Protein AF-A0A4Y2LNY4-F1 (afdb_monomer)

Organism: Araneus ventricosus (NCBI:txid182803)

pLDDT: mean 74.03, std 16.83, range [33.12, 93.62]

Solvent-accessible surface area (backbone atoms only — not comparable to full-atom values): 8698 Å² total; per-residue (Å²): 130,85,70,65,46,27,42,45,49,59,41,76,40,82,51,96,96,36,84,40,79,43,32,38,39,38,26,33,69,91,44,58,58,63,21,35,31,41,34,45,38,72,74,64,60,72,83,72,52,75,68,61,56,64,73,43,61,88,46,78,72,98,74,77,79,70,85,68,78,67,78,37,51,78,45,79,35,47,65,88,42,48,65,62,38,48,56,39,59,40,43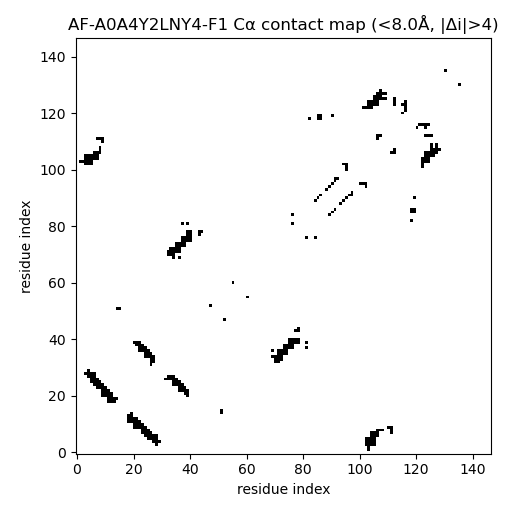,63,58,69,71,21,59,81,96,59,76,87,61,29,33,27,21,60,46,68,71,42,37,68,61,43,30,84,58,52,43,95,30,47,42,81,67,38,84,81,78,54,64,68,60,55,53,51,50,51,57,53,60,60,73,74,109

Foldseek 3Di:
DPPAQWEKDFDWDQFPNDIATQKMWTAGPVHRLQIEMEGEDPVLVPPDDPVRVVVCVVPPPPPDDDPPPRSHHYHYDHRVCPLVCLLPCCQQPPVDPPPDDHHAYEYQDPVRQVVCCVRPPPRYDYPHDPPPPVVVVVVVVVVVVVD

Sequence (147 aa):
MNSVQYIALADWMWMREKWLVRRIAFAPVYKPEDTLVITVKRESWGTFTFDEVQKNTNLHPLSGFAEEPVSGREYRVDLQDVAPFLRGQFYHTVLKEPDTWDVTIGTKDMATFMFLEPLLRDKVVYIGEKVNVEEEVCGLVKAESVN

Mean predicted aligned error: 11.79 Å

Nearest PDB structures (foldseek):
  2pzs-assembly3_C  TM=3.655E-01  e=1.998E-01  Salasvirus phi29
  5o1o-assembly1_A  TM=4.572E-01  e=1.491E+00  Homo sapiens
  5o1p-assembly1_A-2  TM=4.364E-01  e=3.042E+00  Homo sapiens
  5o1o-assembly1_B  TM=3.926E-01  e=3.042E+00  Homo sapiens

Structure (mmCIF, N/CA/C/O backbone):
data_AF-A0A4Y2LNY4-F1
#
_entry.id   AF-A0A4Y2LNY4-F1
#
loop_
_atom_site.group_PDB
_atom_site.id
_atom_site.type_symbol
_atom_site.label_atom_id
_atom_site.label_alt_id
_atom_site.label_comp_id
_atom_site.label_asym_id
_atom_site.label_entity_id
_atom_site.label_seq_id
_atom_site.pdbx_PDB_ins_code
_atom_site.Cartn_x
_atom_site.Cartn_y
_atom_site.Cartn_z
_atom_site.occupancy
_atom_site.B_iso_or_equiv
_atom_site.auth_seq_id
_atom_site.auth_comp_id
_atom_site.auth_asym_id
_atom_site.auth_atom_id
_atom_site.pdbx_PDB_model_num
ATOM 1 N N . MET A 1 1 ? -22.537 2.324 1.796 1.00 48.03 1 MET A N 1
ATOM 2 C CA . MET A 1 1 ? -21.144 2.487 1.330 1.00 48.03 1 MET A CA 1
ATOM 3 C C . MET A 1 1 ? -20.276 2.525 2.565 1.00 48.03 1 MET A C 1
ATOM 5 O O . MET A 1 1 ? -20.558 3.345 3.430 1.00 48.03 1 MET A O 1
ATOM 9 N N . ASN A 1 2 ? -19.304 1.623 2.687 1.00 60.66 2 ASN A N 1
ATOM 10 C CA . ASN A 1 2 ? -18.344 1.705 3.784 1.00 60.66 2 ASN A CA 1
ATOM 11 C C . ASN A 1 2 ? -17.540 2.996 3.599 1.00 60.66 2 ASN A C 1
ATOM 13 O O . ASN A 1 2 ? -17.039 3.264 2.506 1.00 60.66 2 ASN A O 1
ATOM 17 N N . SER A 1 3 ? -17.503 3.837 4.628 1.00 84.06 3 SER A N 1
ATOM 18 C CA . SER A 1 3 ? -16.692 5.051 4.624 1.00 84.06 3 SER A CA 1
ATOM 19 C C . SER A 1 3 ? -15.220 4.669 4.517 1.00 84.06 3 SER A C 1
ATOM 21 O O . SER A 1 3 ? -14.771 3.787 5.247 1.00 84.06 3 SER A O 1
ATOM 23 N N . VAL A 1 4 ? -14.470 5.342 3.643 1.00 86.81 4 VAL A N 1
ATOM 24 C CA . VAL A 1 4 ? -13.011 5.193 3.568 1.00 86.81 4 VAL A CA 1
ATOM 25 C C . VAL A 1 4 ? -12.407 5.467 4.947 1.00 86.81 4 VAL A C 1
ATOM 27 O O . VAL A 1 4 ? -12.637 6.532 5.515 1.00 86.81 4 VAL A O 1
ATOM 30 N N . GLN A 1 5 ? -11.652 4.506 5.480 1.00 89.75 5 GLN A N 1
ATOM 31 C CA . GLN A 1 5 ? -10.992 4.619 6.785 1.00 89.75 5 GLN A CA 1
ATOM 32 C C . GLN A 1 5 ? -9.522 5.022 6.658 1.00 89.75 5 GLN A C 1
ATOM 34 O O . GLN A 1 5 ? -9.009 5.724 7.528 1.00 89.75 5 GLN A O 1
ATOM 39 N N . TYR A 1 6 ? -8.862 4.622 5.567 1.00 90.06 6 TYR A N 1
ATOM 40 C CA . TYR A 1 6 ? -7.459 4.938 5.299 1.00 90.06 6 TYR A CA 1
ATOM 41 C C . TYR A 1 6 ? -7.281 5.564 3.925 1.00 90.06 6 TYR A C 1
ATOM 43 O O . TYR A 1 6 ? -7.923 5.142 2.967 1.00 90.06 6 TYR A O 1
ATOM 51 N N . ILE A 1 7 ? -6.360 6.515 3.817 1.00 91.12 7 ILE A N 1
ATOM 52 C CA . ILE A 1 7 ? -5.851 7.017 2.544 1.00 91.12 7 ILE A CA 1
ATOM 53 C C . ILE A 1 7 ? -4.484 6.396 2.292 1.00 91.12 7 ILE A C 1
ATOM 55 O O . ILE A 1 7 ? -3.592 6.511 3.132 1.00 91.12 7 ILE A O 1
ATOM 59 N N . ALA A 1 8 ? -4.329 5.744 1.141 1.00 89.75 8 ALA A N 1
ATOM 60 C CA . ALA A 1 8 ? -3.077 5.136 0.727 1.00 89.75 8 ALA A CA 1
ATOM 61 C C . ALA A 1 8 ? -2.371 5.948 -0.363 1.00 89.75 8 ALA A C 1
ATOM 63 O O . ALA A 1 8 ? -3.004 6.407 -1.321 1.00 89.75 8 ALA A O 1
ATOM 64 N N . LEU A 1 9 ? -1.050 6.062 -0.238 1.00 88.69 9 LEU A N 1
ATOM 65 C CA . LEU A 1 9 ? -0.170 6.619 -1.262 1.00 88.69 9 LEU A CA 1
ATOM 66 C C . LEU A 1 9 ? 1.134 5.822 -1.310 1.00 88.69 9 LEU A C 1
ATOM 68 O O . LEU A 1 9 ? 1.811 5.671 -0.290 1.00 88.69 9 LEU A O 1
ATOM 72 N N . ALA A 1 10 ? 1.479 5.322 -2.492 1.00 85.38 10 ALA A N 1
ATOM 73 C CA . ALA A 1 10 ? 2.760 4.690 -2.751 1.00 85.38 10 ALA A CA 1
ATOM 74 C C . ALA A 1 10 ? 3.759 5.698 -3.330 1.00 85.38 10 ALA A C 1
ATOM 76 O O . ALA A 1 10 ? 3.426 6.542 -4.159 1.00 85.38 10 ALA A O 1
ATOM 77 N N . ASP A 1 11 ? 5.001 5.570 -2.885 1.00 83.94 11 ASP A N 1
ATOM 78 C CA . ASP A 1 11 ? 6.168 6.182 -3.500 1.00 83.94 11 ASP A CA 1
ATOM 79 C C . ASP A 1 11 ? 6.907 5.113 -4.301 1.00 83.94 11 ASP A C 1
ATOM 81 O O . ASP A 1 11 ? 7.055 3.962 -3.861 1.00 83.94 11 ASP A O 1
ATOM 85 N N . TRP A 1 12 ? 7.393 5.507 -5.466 1.00 81.56 12 TRP A N 1
ATOM 86 C CA . TRP A 1 12 ? 7.873 4.595 -6.490 1.00 81.56 12 TRP A CA 1
ATOM 87 C C . TRP A 1 12 ? 9.354 4.808 -6.750 1.00 81.56 12 TRP A C 1
ATOM 89 O O . TRP A 1 12 ? 9.894 5.903 -6.610 1.00 81.56 12 TRP A O 1
ATOM 99 N N . MET A 1 13 ? 10.018 3.748 -7.181 1.00 79.31 13 MET A N 1
ATOM 100 C CA . MET A 1 13 ? 11.373 3.816 -7.695 1.00 79.31 13 MET A CA 1
ATOM 101 C C . MET A 1 13 ? 11.472 3.017 -8.987 1.00 79.31 13 MET A C 1
ATOM 103 O O . MET A 1 13 ? 10.897 1.936 -9.109 1.00 79.31 13 MET A O 1
ATOM 107 N N . TRP A 1 14 ? 12.207 3.547 -9.956 1.00 74.81 14 TRP A N 1
ATOM 108 C CA . TRP A 1 14 ? 12.510 2.832 -11.186 1.00 74.81 14 TRP A CA 1
ATOM 109 C C . TRP A 1 14 ? 13.767 1.987 -10.983 1.00 74.81 14 TRP A C 1
ATOM 111 O O . TRP A 1 14 ? 14.841 2.527 -10.722 1.00 74.81 14 TRP A O 1
ATOM 121 N N . MET A 1 15 ? 13.646 0.663 -11.076 1.00 70.56 15 MET A N 1
ATOM 122 C CA . MET A 1 15 ? 14.778 -0.263 -10.963 1.00 70.56 15 MET A CA 1
ATOM 123 C C . MET A 1 15 ? 14.587 -1.483 -11.858 1.00 70.56 15 MET A C 1
ATOM 125 O O . MET A 1 15 ? 13.478 -1.992 -11.988 1.00 70.56 15 MET A O 1
ATOM 129 N N . ARG A 1 16 ? 15.679 -2.002 -12.438 1.00 67.44 16 ARG A N 1
ATOM 130 C CA . ARG A 1 16 ? 15.651 -3.201 -13.303 1.00 67.44 16 ARG A CA 1
ATOM 131 C C . ARG A 1 16 ? 14.590 -3.130 -14.402 1.00 67.44 16 ARG A C 1
ATOM 133 O O . ARG A 1 16 ? 13.880 -4.100 -14.656 1.00 67.44 16 ARG A O 1
ATOM 140 N N . GLU A 1 17 ? 14.458 -1.945 -14.997 1.00 74.25 17 GLU A N 1
ATOM 141 C CA . GLU A 1 17 ? 13.487 -1.662 -16.061 1.00 74.25 17 GLU A CA 1
ATOM 142 C C . GLU A 1 17 ? 12.021 -1.868 -15.621 1.00 74.25 17 GLU A C 1
ATOM 144 O O . GLU A 1 17 ? 11.143 -2.141 -16.439 1.00 74.25 17 GLU A O 1
ATOM 149 N N . LYS A 1 18 ? 11.749 -1.750 -14.313 1.00 76.06 18 LYS A N 1
ATOM 150 C CA . LYS A 1 18 ? 10.419 -1.877 -13.708 1.00 76.06 18 LYS A CA 1
ATOM 151 C C . LYS A 1 18 ? 10.193 -0.805 -12.639 1.00 76.06 18 LYS A C 1
ATOM 153 O O . LYS A 1 18 ? 11.100 -0.442 -11.892 1.00 76.06 18 LYS A O 1
ATOM 158 N N . TRP A 1 19 ? 8.954 -0.330 -12.524 1.00 78.88 19 TRP A N 1
ATOM 159 C CA . TRP A 1 19 ? 8.526 0.460 -11.369 1.00 78.88 19 TRP A CA 1
ATOM 160 C C . TRP A 1 19 ? 8.322 -0.467 -10.175 1.00 78.88 19 TRP A C 1
ATOM 162 O O . TRP A 1 19 ? 7.573 -1.441 -10.253 1.00 78.88 19 TRP A O 1
ATOM 172 N N . LEU A 1 20 ? 9.002 -0.165 -9.075 1.00 84.44 20 LEU A N 1
ATOM 173 C CA . LEU A 1 20 ? 8.891 -0.874 -7.810 1.00 84.44 20 LEU A CA 1
ATOM 174 C C . LEU A 1 20 ? 8.382 0.079 -6.737 1.00 84.44 20 LEU A C 1
ATOM 176 O O . LEU A 1 20 ? 8.704 1.268 -6.732 1.00 84.44 20 LEU A O 1
ATOM 180 N N . VAL A 1 21 ? 7.614 -0.459 -5.798 1.00 83.62 21 VAL A N 1
ATOM 181 C CA . VAL A 1 21 ? 7.200 0.286 -4.614 1.00 83.62 21 VAL A CA 1
ATOM 182 C C . VAL A 1 21 ? 8.403 0.462 -3.696 1.00 83.62 21 VAL A C 1
ATOM 184 O O . VAL A 1 21 ? 9.010 -0.519 -3.269 1.00 83.62 21 VAL A O 1
ATOM 187 N N . ARG A 1 22 ? 8.720 1.712 -3.364 1.00 84.62 22 ARG A N 1
ATOM 188 C CA . ARG A 1 22 ? 9.746 2.065 -2.377 1.00 84.62 22 ARG A CA 1
ATOM 189 C C . ARG A 1 22 ? 9.155 2.137 -0.972 1.00 84.62 22 ARG A C 1
ATOM 191 O O . ARG A 1 22 ? 9.726 1.587 -0.031 1.00 84.62 22 ARG A O 1
ATOM 198 N N . ARG A 1 23 ? 8.020 2.824 -0.834 1.00 85.94 23 ARG A N 1
ATOM 199 C CA . ARG A 1 23 ? 7.250 2.927 0.411 1.00 85.94 23 ARG A CA 1
ATOM 200 C C . ARG A 1 23 ? 5.761 3.056 0.115 1.00 85.94 23 ARG A C 1
ATOM 202 O O . ARG A 1 23 ? 5.392 3.560 -0.940 1.00 85.94 23 ARG A O 1
ATOM 209 N N . ILE A 1 24 ? 4.914 2.639 1.047 1.00 88.50 24 ILE A N 1
ATOM 210 C CA . ILE A 1 24 ? 3.466 2.873 0.999 1.00 88.50 24 ILE A CA 1
ATOM 211 C C . ILE A 1 24 ? 3.032 3.437 2.338 1.00 88.50 24 ILE A C 1
ATOM 213 O O . ILE A 1 24 ? 3.267 2.812 3.370 1.00 88.50 24 ILE A O 1
ATOM 217 N N . ALA A 1 25 ? 2.394 4.600 2.317 1.00 89.12 25 ALA A N 1
ATOM 218 C CA . ALA A 1 25 ? 1.784 5.205 3.488 1.00 89.12 25 ALA A CA 1
ATOM 219 C C . ALA A 1 25 ? 0.285 4.897 3.521 1.00 89.12 25 ALA A C 1
ATOM 221 O O . ALA A 1 25 ? -0.380 4.966 2.490 1.00 89.12 25 ALA A O 1
ATOM 222 N N . PHE A 1 26 ? -0.235 4.605 4.710 1.00 88.81 26 PHE A N 1
ATOM 223 C CA . PHE A 1 26 ? -1.648 4.429 5.023 1.00 88.81 26 PHE A CA 1
ATOM 224 C C . PHE A 1 26 ? -2.001 5.382 6.163 1.00 88.81 26 PHE A C 1
ATOM 226 O O . PHE A 1 26 ? -1.701 5.116 7.329 1.00 88.81 26 PHE A O 1
ATOM 233 N N . ALA A 1 27 ? -2.623 6.506 5.824 1.00 88.06 27 ALA A N 1
ATOM 234 C CA . ALA A 1 27 ? -3.031 7.525 6.782 1.00 88.06 27 ALA A CA 1
ATOM 235 C C . ALA A 1 27 ? -4.490 7.296 7.211 1.00 88.06 27 ALA A C 1
ATOM 237 O O . ALA A 1 27 ? -5.367 7.285 6.341 1.00 88.06 27 ALA A O 1
ATOM 238 N N . PRO A 1 28 ? -4.791 7.123 8.511 1.00 86.62 28 PRO A N 1
ATOM 239 C CA . PRO A 1 28 ? -6.170 7.091 8.985 1.00 86.62 28 PRO A CA 1
ATOM 240 C C . PRO A 1 28 ? -6.868 8.426 8.705 1.00 86.62 28 PRO A C 1
ATOM 242 O O . PRO A 1 28 ? -6.326 9.488 9.005 1.00 86.62 28 PRO A O 1
ATOM 245 N N . VAL A 1 29 ? -8.099 8.388 8.192 1.00 85.00 29 VAL A N 1
ATOM 246 C CA . VAL A 1 29 ? -8.876 9.602 7.865 1.00 85.00 29 VAL A CA 1
ATOM 247 C C . VAL A 1 29 ? -9.162 10.454 9.107 1.00 85.00 29 VAL A C 1
ATOM 249 O O . VAL A 1 29 ? -9.153 11.678 9.031 1.00 85.00 29 VAL A O 1
ATOM 252 N N . TYR A 1 30 ? -9.396 9.813 10.253 1.00 79.94 30 TYR A N 1
ATOM 253 C CA . TYR A 1 30 ? -9.763 10.491 11.501 1.00 79.94 30 TYR A CA 1
ATOM 254 C C . TYR A 1 30 ? -8.571 10.845 12.395 1.00 79.94 30 TYR A C 1
ATOM 256 O O . TYR A 1 30 ? -8.749 11.586 13.359 1.00 79.94 30 TYR A O 1
ATOM 264 N N . LYS A 1 31 ? -7.381 10.302 12.103 1.00 81.38 31 LYS A N 1
ATOM 265 C CA . LYS A 1 31 ? -6.179 10.475 12.926 1.00 81.38 31 LYS A CA 1
ATOM 266 C C . LYS A 1 31 ? -4.889 10.384 12.087 1.00 81.38 31 LYS A C 1
ATOM 268 O O . LYS A 1 31 ? -4.181 9.376 12.162 1.00 81.38 31 LYS A O 1
ATOM 273 N N . PRO A 1 32 ? -4.605 11.378 11.223 1.00 72.75 32 PRO A N 1
ATOM 274 C CA . PRO A 1 32 ? -3.501 11.311 10.260 1.00 72.75 32 PRO A CA 1
ATOM 275 C C . PRO A 1 32 ? -2.112 11.150 10.893 1.00 72.75 32 PRO A C 1
ATOM 277 O O . PRO A 1 32 ? -1.202 10.625 10.256 1.00 72.75 32 PRO A O 1
ATOM 280 N N . GLU A 1 33 ? -1.929 11.563 12.144 1.00 74.62 33 GLU A N 1
ATOM 281 C CA . GLU A 1 33 ? -0.688 11.387 12.900 1.00 74.62 33 GLU A CA 1
ATOM 282 C C . GLU A 1 33 ? -0.326 9.908 13.125 1.00 74.62 33 GLU A C 1
ATOM 284 O O . GLU A 1 33 ? 0.854 9.573 13.179 1.00 74.62 33 GLU A O 1
ATOM 289 N N . ASP A 1 34 ? -1.310 9.002 13.130 1.00 81.94 34 ASP A N 1
ATOM 290 C CA . ASP A 1 34 ? -1.105 7.553 13.265 1.00 81.94 34 ASP A CA 1
ATOM 291 C C . ASP A 1 34 ? -0.809 6.880 11.906 1.00 81.94 34 ASP A C 1
ATOM 293 O O . ASP A 1 34 ? -1.108 5.700 11.697 1.00 81.94 34 ASP A O 1
ATOM 297 N N . THR A 1 35 ? -0.226 7.622 10.957 1.00 84.81 35 THR A N 1
ATOM 298 C CA . THR A 1 35 ? 0.115 7.108 9.623 1.00 84.81 35 THR A CA 1
ATOM 299 C C . THR A 1 35 ? 1.031 5.889 9.723 1.00 84.81 35 THR A C 1
ATOM 301 O O . THR A 1 35 ? 2.067 5.895 10.391 1.00 84.81 35 THR A O 1
ATOM 304 N N . LEU A 1 36 ? 0.653 4.829 9.018 1.00 87.06 36 LEU A N 1
ATOM 305 C CA . LEU A 1 36 ? 1.401 3.583 8.945 1.00 87.06 36 LEU A CA 1
ATOM 306 C C . LEU A 1 36 ? 2.181 3.563 7.639 1.00 87.06 36 LEU A C 1
ATOM 308 O O . LEU A 1 36 ? 1.591 3.729 6.574 1.00 87.06 36 LEU A O 1
ATOM 312 N N . VAL A 1 37 ? 3.489 3.351 7.699 1.00 86.81 37 VAL A N 1
ATOM 313 C CA . VAL A 1 37 ? 4.341 3.336 6.508 1.00 86.81 37 VAL A CA 1
ATOM 314 C C . VAL A 1 37 ? 5.012 1.985 6.375 1.00 86.81 37 VAL A C 1
ATOM 316 O O . VAL A 1 37 ? 5.634 1.498 7.311 1.00 86.81 37 VAL A O 1
ATOM 319 N N . ILE A 1 38 ? 4.894 1.376 5.204 1.00 87.31 38 ILE A N 1
ATOM 320 C CA . ILE A 1 38 ? 5.680 0.209 4.816 1.00 87.31 38 ILE A CA 1
ATOM 321 C C . ILE A 1 38 ? 6.834 0.718 3.971 1.00 87.31 38 ILE A C 1
ATOM 323 O O . ILE A 1 38 ? 6.586 1.345 2.946 1.00 87.31 38 ILE A O 1
ATOM 327 N N . THR A 1 39 ? 8.068 0.428 4.363 1.00 87.44 39 THR A N 1
ATOM 328 C CA . THR A 1 39 ? 9.277 0.841 3.642 1.00 87.44 39 THR A CA 1
ATOM 329 C C . THR A 1 39 ? 10.065 -0.393 3.227 1.00 87.44 39 THR A C 1
ATOM 331 O O . THR A 1 39 ? 10.303 -1.293 4.036 1.00 87.44 39 THR A O 1
ATOM 334 N N . VAL A 1 40 ? 10.500 -0.446 1.968 1.00 84.62 40 VAL A N 1
ATOM 335 C CA . VAL A 1 40 ? 11.414 -1.500 1.518 1.00 84.62 40 VAL A CA 1
ATOM 336 C C . VAL A 1 40 ? 12.798 -1.264 2.116 1.00 84.62 40 VAL A C 1
ATOM 338 O O . VAL A 1 40 ? 13.357 -0.175 1.976 1.00 84.62 40 VAL A O 1
ATOM 341 N N . LYS A 1 41 ? 13.369 -2.288 2.754 1.00 82.94 41 LYS A N 1
ATOM 342 C CA . LYS A 1 41 ? 14.729 -2.262 3.304 1.00 82.94 41 LYS A CA 1
ATOM 343 C C . LYS A 1 41 ? 15.749 -1.906 2.223 1.00 82.94 41 LYS A C 1
ATOM 345 O O . LYS A 1 41 ? 15.727 -2.459 1.122 1.00 82.94 41 LYS A O 1
ATOM 350 N N . ARG A 1 42 ? 16.682 -1.017 2.563 1.00 73.50 42 ARG A N 1
ATOM 351 C CA . ARG A 1 42 ? 17.731 -0.549 1.646 1.00 73.50 42 ARG A CA 1
ATOM 352 C C . ARG A 1 42 ? 18.645 -1.687 1.198 1.00 73.50 42 ARG A C 1
ATOM 354 O O . ARG A 1 42 ? 19.135 -1.692 0.073 1.00 73.50 42 ARG A O 1
ATOM 361 N N . GLU A 1 43 ? 18.851 -2.669 2.064 1.00 74.56 43 GLU A N 1
ATOM 362 C CA . GLU A 1 43 ? 19.679 -3.848 1.822 1.00 74.56 43 GLU A CA 1
ATOM 363 C C . GLU A 1 43 ? 19.078 -4.734 0.725 1.00 74.56 43 GLU A C 1
ATOM 365 O O . GLU A 1 43 ? 19.813 -5.287 -0.093 1.00 74.56 43 GLU A O 1
ATOM 370 N N . SER A 1 44 ? 17.746 -4.789 0.625 1.00 65.56 44 SER A N 1
ATOM 371 C CA . SER A 1 44 ? 17.051 -5.494 -0.457 1.00 65.56 44 SER A CA 1
ATOM 372 C C . SER A 1 44 ? 17.208 -4.795 -1.811 1.00 65.56 44 SER A C 1
ATOM 374 O O . SER A 1 44 ? 16.853 -5.371 -2.838 1.00 65.56 44 SER A O 1
ATOM 376 N N . TRP A 1 45 ? 17.738 -3.565 -1.840 1.00 67.12 45 TRP A N 1
ATOM 377 C CA . TRP A 1 45 ? 18.049 -2.858 -3.083 1.00 67.12 45 TRP A CA 1
ATOM 378 C C . TRP A 1 45 ? 19.395 -3.321 -3.669 1.00 67.12 45 TRP A C 1
ATOM 380 O O . TRP A 1 45 ? 19.600 -3.226 -4.873 1.00 67.12 45 TRP A O 1
ATOM 390 N N . GLY A 1 46 ? 20.293 -3.875 -2.841 1.00 54.56 46 GLY A N 1
ATOM 391 C CA . GLY A 1 46 ? 21.725 -4.103 -3.096 1.00 54.56 46 GLY A CA 1
ATOM 392 C C . GLY A 1 46 ? 22.130 -5.150 -4.142 1.00 54.56 46 GLY A C 1
ATOM 393 O O . GLY A 1 46 ? 23.261 -5.620 -4.111 1.00 54.56 46 GLY A O 1
ATOM 394 N N . THR A 1 47 ? 21.272 -5.508 -5.092 1.00 55.09 47 THR A N 1
ATOM 395 C CA . THR A 1 47 ? 21.669 -6.326 -6.254 1.00 55.09 47 THR A CA 1
ATOM 396 C C . THR A 1 47 ? 21.728 -5.467 -7.523 1.00 55.09 47 THR A C 1
ATOM 398 O O . THR A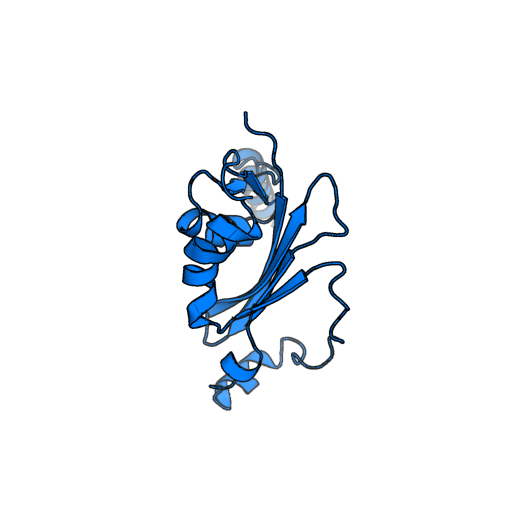 1 47 ? 21.107 -5.794 -8.532 1.00 55.09 47 THR A O 1
ATOM 401 N N . PHE A 1 48 ? 22.453 -4.346 -7.439 1.00 54.50 48 PHE A N 1
ATOM 402 C CA . PHE A 1 48 ? 22.679 -3.402 -8.536 1.00 54.50 48 PHE A CA 1
ATOM 403 C C . PHE A 1 48 ? 23.830 -3.852 -9.440 1.00 54.50 48 PHE A C 1
ATOM 405 O O . PHE A 1 48 ? 24.904 -4.208 -8.948 1.00 54.50 48 PHE A O 1
ATOM 412 N N . THR A 1 49 ? 23.655 -3.758 -10.754 1.00 53.34 49 THR A N 1
ATOM 413 C CA . THR A 1 49 ? 24.773 -3.787 -11.712 1.00 53.34 49 THR A CA 1
ATOM 414 C C . THR A 1 49 ? 25.226 -2.361 -12.050 1.00 53.34 49 THR A C 1
ATOM 416 O O . THR A 1 49 ? 24.458 -1.406 -11.944 1.00 53.34 49 THR A O 1
ATOM 419 N N . PHE A 1 50 ? 26.492 -2.186 -12.444 1.00 48.66 50 PHE A N 1
ATOM 420 C CA . PHE A 1 50 ? 27.053 -0.875 -12.817 1.00 48.66 50 PHE A CA 1
ATOM 421 C C . PHE A 1 50 ? 26.234 -0.182 -13.928 1.00 48.66 50 PHE A C 1
ATOM 423 O O . PHE A 1 50 ? 25.984 1.022 -13.862 1.00 48.66 50 PHE A O 1
ATOM 430 N N . ASP A 1 51 ? 25.707 -0.961 -14.876 1.00 51.38 51 ASP A N 1
ATOM 431 C CA . ASP A 1 51 ? 24.846 -0.477 -15.962 1.00 51.38 51 ASP A CA 1
ATOM 432 C C . ASP A 1 51 ? 23.498 0.074 -15.464 1.00 51.38 51 ASP A C 1
ATOM 434 O O . ASP A 1 51 ? 22.964 1.039 -16.018 1.00 51.38 51 ASP A O 1
ATOM 438 N N . GLU A 1 52 ? 22.944 -0.494 -14.388 1.00 51.53 52 GLU A N 1
ATOM 439 C CA . GLU A 1 52 ? 21.700 -0.022 -13.766 1.00 51.53 52 GLU A CA 1
ATOM 440 C C . GLU A 1 52 ? 21.893 1.309 -13.035 1.00 51.53 52 GLU A C 1
ATOM 442 O O . GLU A 1 52 ? 20.971 2.125 -12.989 1.00 51.53 52 GLU A O 1
ATOM 447 N N . VAL A 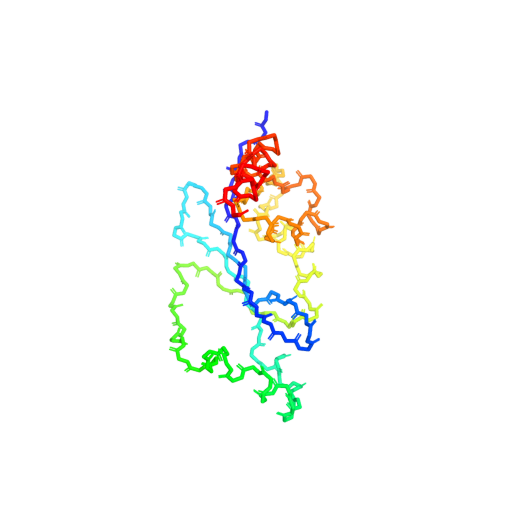1 53 ? 23.091 1.561 -12.501 1.00 49.72 53 VAL A N 1
ATOM 448 C CA . VAL A 1 53 ? 23.446 2.862 -11.920 1.00 49.72 53 VAL A CA 1
ATOM 449 C C . VAL A 1 53 ? 23.567 3.907 -13.028 1.00 49.72 53 VAL A C 1
ATOM 451 O O . VAL A 1 53 ? 23.017 4.997 -12.898 1.00 49.72 53 VAL A O 1
ATOM 454 N N . GLN A 1 54 ? 24.204 3.564 -14.151 1.00 49.94 54 GLN A N 1
ATOM 455 C CA . GLN A 1 54 ? 24.439 4.492 -15.260 1.00 49.94 54 GLN A CA 1
ATOM 456 C C . GLN A 1 54 ? 23.165 4.866 -16.039 1.00 49.94 54 GLN A C 1
ATOM 458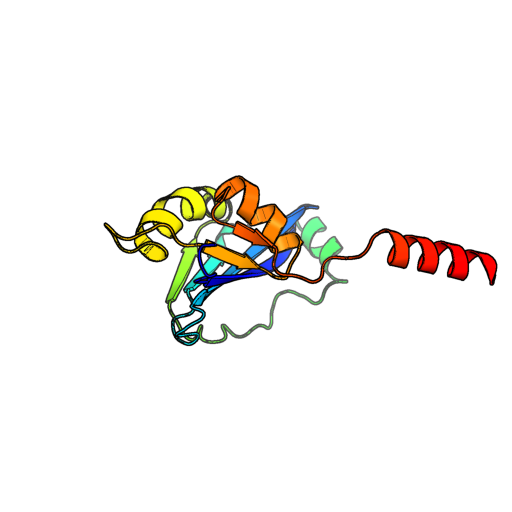 O O . GLN A 1 54 ? 23.052 5.997 -16.503 1.00 49.94 54 GLN A O 1
ATOM 463 N N . LYS A 1 55 ? 22.178 3.967 -16.165 1.00 52.72 55 LYS A N 1
ATOM 464 C CA . LYS A 1 55 ? 20.874 4.294 -16.784 1.00 52.72 55 LYS A CA 1
ATOM 465 C C . LYS A 1 55 ? 20.031 5.258 -15.939 1.00 52.72 55 LYS A C 1
ATOM 467 O O . LYS A 1 55 ? 19.185 5.963 -16.480 1.00 52.72 55 LYS A O 1
ATOM 472 N N . ASN A 1 56 ? 20.259 5.290 -14.627 1.00 46.66 56 ASN A N 1
ATOM 473 C CA . ASN A 1 56 ? 19.458 6.058 -13.679 1.00 46.66 56 ASN A CA 1
ATOM 474 C C . ASN A 1 56 ? 20.072 7.407 -13.291 1.00 46.66 56 ASN A C 1
ATOM 476 O O . ASN A 1 56 ? 19.434 8.131 -12.545 1.00 46.66 56 ASN A O 1
ATOM 480 N N . THR A 1 57 ? 21.249 7.795 -13.793 1.00 44.84 57 THR A N 1
ATOM 481 C CA . THR A 1 57 ? 21.913 9.069 -13.436 1.00 44.84 57 THR A CA 1
ATOM 482 C C . THR A 1 57 ? 21.230 10.331 -13.981 1.00 44.84 57 THR A C 1
ATOM 484 O O . THR A 1 57 ? 21.528 11.421 -13.497 1.00 44.84 57 THR A O 1
ATOM 487 N N . ASN A 1 58 ? 20.297 10.212 -14.937 1.00 44.44 58 ASN A N 1
ATOM 488 C CA . ASN A 1 58 ? 19.422 11.322 -15.357 1.00 44.44 58 ASN A CA 1
ATOM 489 C C . ASN A 1 58 ? 18.205 11.513 -14.433 1.00 44.44 58 ASN A C 1
ATOM 491 O O . ASN A 1 58 ? 17.501 12.516 -14.539 1.00 44.44 58 ASN A O 1
ATOM 495 N N . LEU A 1 59 ? 17.961 10.574 -13.519 1.00 45.84 59 LEU A N 1
ATOM 496 C CA . LEU A 1 59 ? 17.140 10.787 -12.335 1.00 45.84 59 LEU A CA 1
ATOM 497 C C . LEU A 1 59 ? 18.128 11.096 -11.208 1.00 45.84 59 LEU A C 1
ATOM 499 O O . LEU A 1 59 ? 19.100 10.372 -11.015 1.00 45.84 59 LEU A O 1
ATOM 503 N N . HIS A 1 60 ? 17.947 12.214 -10.510 1.00 37.59 60 HIS A N 1
ATOM 504 C CA . HIS A 1 60 ? 18.855 12.626 -9.438 1.00 37.59 60 HIS A CA 1
ATOM 505 C C . HIS A 1 60 ? 19.240 11.439 -8.534 1.00 37.59 60 HIS A C 1
ATOM 507 O O . HIS A 1 60 ? 18.358 10.654 -8.167 1.00 37.59 60 HIS A O 1
ATOM 513 N N . PRO A 1 61 ? 20.530 11.281 -8.180 1.00 41.00 61 PRO A N 1
ATOM 514 C CA . PRO A 1 61 ? 20.981 10.146 -7.390 1.00 41.00 61 PRO A CA 1
ATOM 515 C C . PRO A 1 61 ? 20.135 10.039 -6.119 1.00 41.00 61 PRO A C 1
ATOM 517 O O . PRO A 1 61 ? 19.959 11.019 -5.394 1.00 41.00 61 PRO A O 1
ATOM 520 N N . LEU A 1 62 ? 19.613 8.836 -5.860 1.00 43.62 62 LEU A N 1
ATOM 521 C CA . LEU A 1 62 ? 18.857 8.433 -4.668 1.00 43.62 62 LEU A CA 1
ATOM 522 C C . LEU A 1 62 ? 19.743 8.451 -3.398 1.00 43.62 62 LEU A C 1
ATOM 524 O O . LEU A 1 62 ? 19.820 7.475 -2.654 1.00 43.62 62 LEU A O 1
ATOM 528 N N . SER A 1 63 ? 20.437 9.557 -3.137 1.00 43.44 63 SER A N 1
ATOM 529 C CA . SER A 1 63 ? 21.166 9.829 -1.902 1.00 43.44 63 SER A CA 1
ATOM 530 C C . SER A 1 63 ? 20.930 11.282 -1.501 1.00 43.44 63 SER A C 1
ATOM 532 O O . SER A 1 63 ? 21.517 12.197 -2.073 1.00 43.44 63 SER A O 1
ATOM 534 N N . GLY A 1 64 ? 20.049 11.491 -0.524 1.00 33.12 64 GLY A N 1
ATOM 535 C CA . GLY A 1 64 ? 19.781 12.827 0.008 1.00 33.12 64 GLY A CA 1
ATOM 536 C C . GLY A 1 64 ? 18.464 12.987 0.757 1.00 33.12 64 GLY A C 1
ATOM 537 O O . GLY A 1 64 ? 18.279 14.003 1.414 1.00 33.12 64 GLY A O 1
ATOM 538 N N . PHE A 1 65 ? 17.559 12.008 0.721 1.00 38.16 65 PHE A N 1
ATOM 539 C CA . PHE A 1 65 ? 16.418 12.042 1.628 1.00 38.16 65 PHE A CA 1
ATOM 540 C C . PHE A 1 65 ? 16.925 11.662 3.013 1.00 38.16 65 PHE A C 1
ATOM 542 O O . PHE A 1 65 ? 17.267 10.502 3.251 1.00 38.16 65 PHE A O 1
ATOM 549 N N . ALA A 1 66 ? 17.007 12.655 3.901 1.00 37.62 66 ALA A N 1
ATOM 550 C CA . ALA A 1 66 ? 16.925 12.398 5.327 1.00 37.62 66 ALA A CA 1
ATOM 551 C C . ALA A 1 66 ? 15.809 11.366 5.546 1.00 37.62 66 ALA A C 1
ATOM 553 O O . ALA A 1 66 ? 14.778 11.432 4.869 1.00 37.62 66 ALA A O 1
ATOM 554 N N . GLU A 1 67 ? 16.023 10.390 6.429 1.00 48.16 67 GLU A N 1
ATOM 555 C CA . GLU A 1 67 ? 14.899 9.644 6.987 1.00 48.16 67 GLU A CA 1
ATOM 556 C C . GLU A 1 67 ? 14.016 10.697 7.661 1.00 48.16 67 GLU A C 1
ATOM 558 O O . GLU A 1 67 ? 14.271 11.108 8.792 1.00 48.16 67 GLU A O 1
ATOM 563 N N . GLU A 1 68 ? 13.056 11.249 6.918 1.00 50.81 68 GLU A N 1
ATOM 564 C CA . GLU A 1 68 ? 12.056 12.111 7.512 1.00 50.81 68 GLU A CA 1
ATOM 565 C C . GLU A 1 68 ? 11.349 11.230 8.533 1.00 50.81 68 GLU A C 1
ATOM 567 O O . GLU A 1 68 ? 10.892 10.137 8.172 1.00 50.81 68 GLU A O 1
ATOM 572 N N . PRO A 1 69 ? 11.323 11.638 9.811 1.00 54.91 69 PRO A N 1
ATOM 573 C CA . PRO A 1 69 ? 10.671 10.849 10.829 1.00 54.91 69 PRO A CA 1
ATOM 574 C C . PRO A 1 69 ? 9.230 10.637 10.384 1.00 54.91 69 PRO A C 1
ATOM 576 O O . PRO A 1 69 ? 8.473 11.586 10.169 1.00 54.91 69 PRO A O 1
ATOM 579 N N . VAL A 1 70 ? 8.867 9.372 10.197 1.00 59.12 70 VAL A N 1
ATOM 580 C CA . VAL A 1 70 ? 7.483 9.010 9.936 1.00 59.12 70 VAL A CA 1
ATOM 581 C C . VAL A 1 70 ? 6.700 9.437 11.172 1.00 59.12 70 VAL A C 1
ATOM 583 O O . VAL A 1 70 ? 7.049 9.048 12.282 1.00 59.12 70 VAL A O 1
ATOM 586 N N . SER A 1 71 ? 5.656 10.249 10.994 1.00 62.44 71 SER A N 1
ATOM 587 C CA . SER A 1 71 ? 4.846 10.732 12.123 1.00 62.44 71 SER A CA 1
ATOM 588 C C . SER A 1 71 ? 4.191 9.592 12.922 1.00 62.44 71 SER A C 1
ATOM 590 O O . SER A 1 71 ? 3.816 9.808 14.070 1.00 62.44 71 SER A O 1
ATOM 592 N N . GLY A 1 72 ? 4.065 8.399 12.327 1.00 72.12 72 GLY A N 1
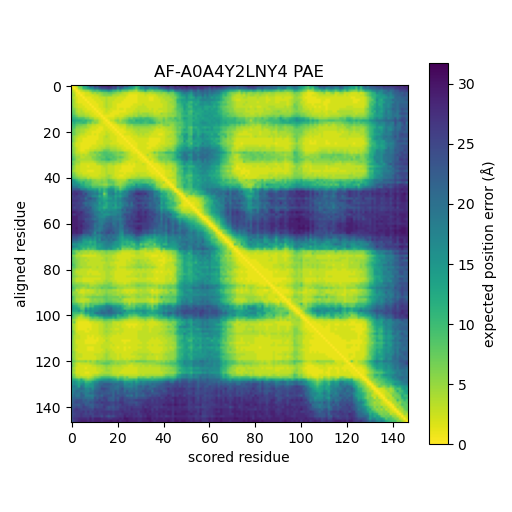ATOM 593 C CA . GLY A 1 72 ? 3.494 7.204 12.945 1.00 72.12 72 GLY A CA 1
ATOM 594 C C . GLY A 1 72 ? 4.430 5.990 12.921 1.00 72.12 72 GLY A C 1
ATOM 595 O O . GLY A 1 72 ? 5.603 6.081 13.276 1.00 72.12 72 GLY A O 1
ATOM 596 N N . ARG A 1 73 ? 3.907 4.810 12.561 1.00 85.44 73 ARG A N 1
ATOM 597 C CA . ARG A 1 73 ? 4.645 3.533 12.663 1.00 85.44 73 ARG A CA 1
ATOM 598 C C . ARG A 1 73 ? 5.231 3.113 11.319 1.00 85.44 73 ARG A C 1
ATOM 600 O O . ARG A 1 73 ? 4.499 3.003 10.339 1.00 85.44 73 ARG A O 1
ATOM 607 N N . GLU A 1 74 ? 6.526 2.811 11.298 1.00 86.81 74 GLU A N 1
ATOM 608 C CA . GLU A 1 74 ? 7.221 2.276 10.123 1.00 86.81 74 GLU A CA 1
ATOM 609 C C . GLU A 1 74 ? 7.408 0.750 10.220 1.0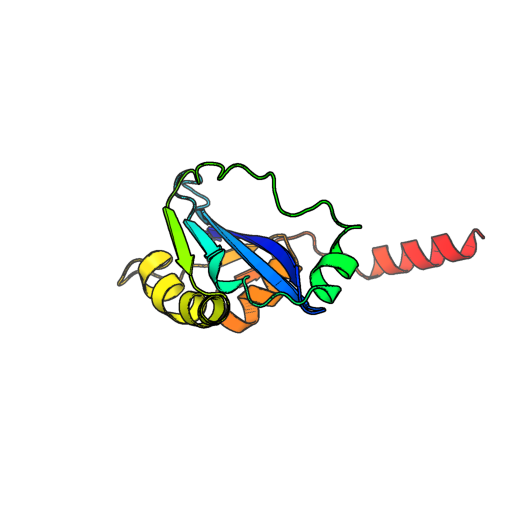0 86.81 74 GLU A C 1
ATOM 611 O O . GLU A 1 74 ? 7.846 0.222 11.242 1.00 86.81 74 GLU A O 1
ATOM 616 N N . TYR A 1 75 ? 7.119 0.047 9.125 1.00 87.50 75 TYR A N 1
ATOM 617 C CA . TYR A 1 75 ? 7.337 -1.384 8.931 1.00 87.50 75 TYR A CA 1
ATOM 618 C C . TYR A 1 75 ? 8.356 -1.585 7.811 1.00 87.50 75 TYR A C 1
ATOM 620 O O . TYR A 1 75 ? 8.076 -1.301 6.647 1.00 87.50 75 TYR A O 1
ATOM 628 N N . ARG A 1 76 ? 9.544 -2.089 8.152 1.00 88.50 76 ARG A N 1
ATOM 629 C CA . ARG A 1 76 ? 10.621 -2.328 7.183 1.00 88.50 76 ARG A CA 1
ATOM 630 C C . ARG A 1 76 ? 10.578 -3.765 6.673 1.00 88.50 76 ARG A C 1
ATOM 632 O O . ARG A 1 76 ? 10.785 -4.699 7.446 1.00 88.50 76 ARG A O 1
ATOM 639 N N . VAL A 1 77 ? 10.345 -3.941 5.377 1.00 87.06 77 VAL A N 1
ATOM 640 C CA . VAL A 1 77 ? 10.162 -5.257 4.740 1.00 87.06 77 VAL A CA 1
ATOM 641 C C . VAL A 1 77 ? 11.120 -5.447 3.573 1.00 87.06 77 VAL A C 1
ATOM 643 O O . VAL A 1 77 ? 11.568 -4.479 2.963 1.00 87.06 77 VAL A O 1
ATOM 646 N N . ASP A 1 78 ? 11.454 -6.692 3.255 1.00 86.00 78 ASP A N 1
ATOM 647 C CA . ASP A 1 78 ? 12.229 -6.986 2.054 1.00 86.00 78 ASP A CA 1
ATOM 648 C C . ASP A 1 78 ? 11.368 -6.794 0.797 1.00 86.00 78 ASP A C 1
ATOM 650 O O . ASP A 1 78 ? 10.153 -6.991 0.825 1.00 86.00 78 ASP A O 1
ATOM 654 N N . LEU A 1 79 ? 11.988 -6.406 -0.324 1.00 83.62 79 LEU A N 1
ATOM 655 C CA . LEU A 1 79 ? 11.276 -6.073 -1.570 1.00 83.62 79 LEU A CA 1
ATOM 656 C C . LEU A 1 79 ? 10.327 -7.195 -2.029 1.00 83.62 79 LEU A C 1
ATOM 658 O O . LEU A 1 79 ? 9.196 -6.933 -2.434 1.00 83.62 79 LEU A O 1
ATOM 662 N N . GLN A 1 80 ? 10.787 -8.444 -1.946 1.00 83.94 80 GLN A N 1
ATOM 663 C CA . GLN A 1 80 ? 10.015 -9.632 -2.324 1.00 83.94 80 GLN A CA 1
ATOM 664 C C . GLN A 1 80 ? 8.823 -9.901 -1.390 1.00 83.94 80 GLN A C 1
ATOM 666 O O . GLN A 1 80 ? 7.864 -10.562 -1.785 1.00 83.94 80 GLN A O 1
ATOM 671 N N . ASP A 1 81 ? 8.869 -9.352 -0.176 1.00 88.38 81 ASP A N 1
ATOM 672 C CA . ASP A 1 81 ? 7.909 -9.622 0.886 1.00 88.38 81 ASP A CA 1
ATOM 673 C C . ASP A 1 81 ? 6.841 -8.529 1.021 1.00 88.38 81 ASP A C 1
ATOM 675 O O . ASP A 1 81 ? 5.872 -8.718 1.750 1.00 88.38 81 ASP A O 1
ATOM 679 N N . VAL A 1 82 ? 6.936 -7.418 0.278 1.00 88.12 82 VAL A N 1
ATOM 680 C CA . VAL A 1 82 ? 5.947 -6.320 0.320 1.00 88.12 82 VAL A CA 1
ATOM 681 C C . VAL A 1 82 ? 4.528 -6.826 0.047 1.00 88.12 82 VAL A C 1
ATOM 683 O O . VAL A 1 82 ? 3.616 -6.588 0.835 1.00 88.12 82 VAL A O 1
ATOM 686 N N . ALA A 1 83 ? 4.331 -7.548 -1.059 1.00 88.75 83 ALA A N 1
ATOM 687 C CA . ALA A 1 83 ? 3.024 -8.071 -1.452 1.00 88.75 83 ALA A CA 1
ATOM 688 C C . ALA A 1 83 ? 2.449 -9.107 -0.460 1.00 88.75 83 ALA A C 1
ATOM 690 O O . ALA A 1 83 ? 1.298 -8.940 -0.041 1.00 88.75 83 ALA A O 1
ATOM 691 N N . PRO A 1 84 ? 3.189 -10.160 -0.042 1.00 91.06 84 PRO A N 1
ATOM 692 C CA . PRO A 1 84 ? 2.673 -11.101 0.951 1.00 91.06 84 PRO A CA 1
ATOM 693 C C . PRO A 1 84 ? 2.470 -10.453 2.328 1.00 91.06 84 PRO A C 1
ATOM 695 O O . PRO A 1 84 ? 1.499 -10.796 3.005 1.00 91.06 84 PRO A O 1
ATOM 698 N N . PHE A 1 85 ? 3.307 -9.489 2.725 1.00 91.25 85 PHE A N 1
ATOM 699 C CA . PHE A 1 85 ? 3.128 -8.730 3.964 1.00 91.25 85 PHE A CA 1
ATOM 700 C C . PHE A 1 85 ? 1.842 -7.898 3.940 1.00 91.25 85 PHE A C 1
ATOM 702 O O . PHE A 1 85 ? 1.055 -7.977 4.884 1.00 91.25 85 PHE A O 1
ATOM 709 N N . LEU A 1 86 ? 1.589 -7.172 2.842 1.00 90.06 86 LEU A N 1
ATOM 710 C CA . LEU A 1 86 ? 0.361 -6.400 2.625 1.00 90.06 86 LEU A CA 1
ATOM 711 C C . LEU A 1 86 ? -0.887 -7.276 2.721 1.00 90.06 86 LEU A C 1
ATOM 713 O O . LEU A 1 86 ? -1.794 -6.968 3.492 1.00 90.06 86 LEU A O 1
ATOM 717 N N . ARG A 1 87 ? -0.917 -8.378 1.961 1.00 88.88 87 ARG A N 1
ATOM 718 C CA . ARG A 1 87 ? -2.068 -9.292 1.902 1.00 88.88 87 ARG A CA 1
ATOM 719 C C . ARG A 1 87 ? -2.307 -10.023 3.223 1.00 88.88 87 ARG A C 1
ATOM 721 O O . ARG A 1 87 ? -3.440 -10.359 3.541 1.00 88.88 87 ARG A O 1
ATOM 728 N N . GLY A 1 88 ? -1.236 -10.347 3.938 1.00 87.88 88 GLY A N 1
ATOM 729 C CA . GLY A 1 88 ? -1.282 -11.121 5.170 1.00 87.88 88 GLY A CA 1
ATOM 730 C C . GLY A 1 88 ? -1.316 -10.227 6.401 1.00 87.88 88 GLY A C 1
ATOM 731 O O . GLY A 1 88 ? -2.347 -9.659 6.759 1.00 87.88 88 GLY A O 1
ATOM 732 N N . GLN A 1 89 ? -0.164 -10.147 7.065 1.00 84.44 89 GLN A N 1
ATOM 733 C CA . GLN A 1 89 ? -0.009 -9.543 8.386 1.00 84.44 89 GLN A CA 1
ATOM 734 C C . GLN A 1 89 ? -0.482 -8.088 8.439 1.00 84.44 89 GLN A C 1
ATOM 736 O O . GLN A 1 89 ? -1.145 -7.690 9.395 1.00 84.44 89 GLN A O 1
ATOM 741 N N . PHE A 1 90 ? -0.158 -7.283 7.428 1.00 86.94 90 PHE A N 1
ATOM 742 C CA . PHE A 1 90 ? -0.466 -5.861 7.472 1.00 86.94 90 PHE A CA 1
ATOM 743 C C . PHE A 1 90 ? -1.974 -5.609 7.418 1.00 86.94 90 PHE A C 1
ATOM 745 O O . PHE A 1 90 ? -2.510 -4.940 8.298 1.00 86.94 90 PHE A O 1
ATOM 752 N N . TYR A 1 91 ? -2.687 -6.193 6.451 1.00 86.25 91 TYR A N 1
ATOM 753 C CA . TYR A 1 91 ? -4.136 -6.017 6.373 1.00 86.25 91 TYR A CA 1
ATOM 754 C C . TYR A 1 91 ? -4.859 -6.612 7.588 1.00 86.25 91 TYR A C 1
ATOM 756 O O . TYR A 1 91 ? -5.640 -5.920 8.235 1.00 86.25 91 TYR A O 1
ATOM 764 N N . HIS A 1 92 ? -4.581 -7.873 7.926 1.00 83.75 92 HIS A N 1
ATOM 765 C CA . HIS A 1 92 ? -5.362 -8.610 8.924 1.00 83.75 92 HIS A CA 1
ATOM 766 C C . HIS A 1 92 ? -5.050 -8.258 10.382 1.00 83.75 92 HIS A C 1
ATOM 768 O O . HIS A 1 92 ? -5.827 -8.632 11.257 1.00 83.75 92 HIS A O 1
ATOM 774 N N . THR A 1 93 ? -3.918 -7.607 10.657 1.00 82.50 93 THR A N 1
ATOM 775 C CA . THR A 1 93 ? -3.458 -7.364 12.036 1.00 82.50 93 THR A CA 1
ATOM 776 C C . THR A 1 93 ? -3.095 -5.909 12.305 1.00 82.50 93 THR A C 1
ATOM 778 O O . THR A 1 93 ? -3.204 -5.465 13.444 1.00 82.50 93 THR A O 1
ATOM 781 N N . VAL A 1 94 ? -2.629 -5.167 11.295 1.00 85.12 94 VAL A N 1
ATOM 782 C CA . VAL A 1 94 ? -2.205 -3.770 11.477 1.00 85.12 94 VAL A CA 1
ATOM 783 C C . VAL A 1 94 ? -3.309 -2.797 11.079 1.00 85.12 94 VAL A C 1
ATOM 785 O O . VAL A 1 94 ? -3.600 -1.876 11.839 1.00 85.12 94 VAL A O 1
ATOM 788 N N . LEU A 1 95 ? -3.901 -2.981 9.896 1.00 83.50 95 LEU A N 1
ATOM 789 C CA . LEU A 1 95 ? -4.982 -2.123 9.406 1.00 83.50 95 LEU A CA 1
ATOM 790 C C . LEU A 1 95 ? -6.332 -2.502 10.010 1.00 83.50 95 LEU A C 1
ATOM 792 O O . LEU A 1 95 ? -7.137 -1.629 10.318 1.00 83.50 95 LEU A O 1
ATOM 796 N N . LYS A 1 96 ? -6.585 -3.802 10.155 1.00 80.19 96 LYS A N 1
ATOM 797 C CA . LYS A 1 96 ? -7.787 -4.330 10.787 1.00 80.19 96 LYS A CA 1
ATOM 798 C C . LYS A 1 96 ? -7.480 -4.665 12.243 1.00 80.19 96 LYS A C 1
ATOM 800 O O . LYS A 1 96 ? -6.612 -5.494 12.510 1.00 80.19 96 LYS A O 1
ATOM 805 N N . GLU A 1 97 ? -8.207 -4.056 13.176 1.00 68.38 97 GLU A N 1
ATOM 806 C CA . GLU A 1 97 ? -8.215 -4.550 14.553 1.00 68.38 97 GLU A CA 1
ATOM 807 C C . GLU A 1 97 ? -8.843 -5.954 14.573 1.00 68.38 97 GLU A C 1
ATOM 809 O O . GLU A 1 97 ? -9.866 -6.165 13.903 1.00 68.38 97 GLU A O 1
ATOM 814 N N . PRO A 1 98 ? -8.267 -6.917 15.316 1.00 62.72 98 PRO A N 1
ATOM 815 C CA . PRO A 1 98 ? -8.881 -8.227 15.497 1.00 62.72 98 PRO A CA 1
ATOM 816 C C . PRO A 1 98 ? -10.358 -8.073 15.884 1.00 62.72 98 PRO A C 1
ATOM 818 O O . PRO A 1 98 ? -10.695 -7.246 16.724 1.00 62.72 98 PRO A O 1
ATOM 821 N N . ASP A 1 99 ? -11.235 -8.831 15.226 1.00 62.81 99 ASP A N 1
ATOM 822 C CA . ASP A 1 99 ? -12.684 -8.858 15.487 1.00 62.81 99 ASP A CA 1
ATOM 823 C C . ASP A 1 99 ? -13.496 -7.604 15.088 1.00 62.81 99 ASP A C 1
ATOM 825 O O . ASP A 1 99 ? -14.672 -7.490 15.435 1.00 62.81 99 ASP A O 1
ATOM 829 N N . THR A 1 100 ? -12.930 -6.694 14.284 1.00 70.12 100 THR A N 1
ATOM 830 C CA . THR A 1 100 ? -13.656 -5.525 13.734 1.00 70.12 100 THR A CA 1
ATOM 831 C C . THR A 1 100 ? -14.147 -5.717 12.289 1.00 70.12 100 THR A C 1
ATOM 833 O O . THR A 1 100 ? -13.833 -6.709 11.619 1.00 70.12 100 THR A O 1
ATOM 836 N N . TRP A 1 101 ? -14.965 -4.779 11.790 1.00 72.31 101 TRP A N 1
ATOM 837 C CA . TRP A 1 101 ? -15.398 -4.753 10.386 1.00 72.31 101 TRP A CA 1
ATOM 838 C C . TRP A 1 101 ? -14.221 -4.521 9.433 1.00 72.31 101 TRP A C 1
ATOM 840 O O . TRP A 1 101 ? -13.203 -3.940 9.800 1.00 72.31 101 TRP A O 1
ATOM 850 N N . ASP A 1 102 ? -14.366 -4.969 8.186 1.00 82.62 102 ASP A N 1
ATOM 851 C CA . ASP A 1 102 ? -13.331 -4.767 7.175 1.00 82.62 102 ASP A CA 1
ATOM 852 C C . ASP A 1 102 ? -13.073 -3.278 6.917 1.00 82.62 102 ASP A C 1
ATOM 854 O O . ASP A 1 102 ? -13.992 -2.455 6.838 1.00 82.62 102 ASP A O 1
ATOM 858 N N . VAL A 1 103 ? -11.795 -2.949 6.746 1.00 87.81 103 VAL A N 1
ATOM 859 C CA . VAL A 1 103 ? -11.362 -1.595 6.412 1.00 87.81 103 VAL A CA 1
ATOM 860 C C . VAL A 1 103 ? -11.378 -1.370 4.905 1.00 87.81 103 VAL A C 1
ATOM 862 O O . VAL A 1 103 ? -11.038 -2.254 4.117 1.00 87.81 103 VAL A O 1
ATOM 865 N N . THR A 1 104 ? -11.769 -0.160 4.533 1.00 91.56 104 THR A N 1
ATOM 866 C CA . THR A 1 104 ? -11.823 0.397 3.188 1.00 91.56 104 THR A CA 1
ATOM 867 C C . THR A 1 104 ? -10.709 1.427 3.060 1.00 91.56 104 THR A C 1
ATOM 869 O O . THR A 1 104 ? -10.594 2.363 3.857 1.00 91.56 104 THR A O 1
ATOM 872 N N . ILE A 1 105 ? -9.889 1.246 2.038 1.00 92.56 105 ILE A N 1
ATOM 873 C CA . ILE A 1 105 ? -8.687 2.010 1.749 1.00 92.56 105 ILE A CA 1
ATOM 874 C C . ILE A 1 105 ? -8.966 2.815 0.484 1.00 92.56 105 ILE A C 1
ATOM 876 O O . ILE A 1 105 ? -9.204 2.256 -0.582 1.00 92.56 105 ILE A O 1
ATOM 880 N N . GLY A 1 106 ? -8.960 4.134 0.598 1.00 91.69 106 GLY A N 1
ATOM 881 C CA . GLY A 1 106 ? -9.082 5.042 -0.529 1.00 91.69 106 GLY A CA 1
ATOM 882 C C . GLY A 1 106 ? -7.711 5.417 -1.071 1.00 91.69 106 GLY A C 1
ATOM 883 O O . GLY A 1 106 ? -6.771 5.630 -0.309 1.00 91.69 106 GLY A O 1
ATOM 884 N N . THR A 1 107 ? -7.586 5.574 -2.381 1.00 89.06 107 THR A N 1
ATOM 885 C CA . THR A 1 107 ? -6.433 6.264 -2.967 1.00 89.06 107 THR A CA 1
ATOM 886 C C . THR A 1 107 ? -6.859 7.152 -4.127 1.00 89.06 107 THR A C 1
ATOM 888 O O . THR A 1 107 ? -7.780 6.821 -4.875 1.00 89.06 107 THR A O 1
ATOM 891 N N . LYS A 1 108 ? -6.215 8.315 -4.246 1.00 89.38 108 LYS A N 1
ATOM 892 C CA . LYS A 1 108 ? -6.386 9.223 -5.389 1.00 89.38 108 LYS A CA 1
ATOM 893 C C . LYS A 1 108 ? -5.391 8.937 -6.512 1.00 89.38 108 LYS A C 1
ATOM 895 O O . LYS A 1 108 ? -5.589 9.411 -7.625 1.00 89.38 108 LYS A O 1
ATOM 900 N N . ASP A 1 109 ? -4.339 8.177 -6.222 1.00 86.12 109 ASP A N 1
ATOM 901 C CA . ASP A 1 109 ? -3.275 7.865 -7.166 1.00 86.12 109 ASP A CA 1
ATOM 902 C C . ASP A 1 109 ? -3.583 6.558 -7.907 1.00 86.12 109 ASP A C 1
ATOM 904 O O . ASP A 1 109 ? -3.795 5.511 -7.290 1.00 86.12 109 ASP A O 1
ATOM 908 N N . MET A 1 110 ? -3.618 6.619 -9.240 1.00 88.31 110 MET A N 1
ATOM 909 C CA . MET A 1 110 ? -3.970 5.464 -10.071 1.00 88.31 110 MET A CA 1
ATOM 910 C C . MET A 1 110 ? -2.906 4.365 -9.980 1.00 88.31 110 MET A C 1
ATOM 912 O O . MET A 1 110 ? -3.248 3.185 -9.940 1.00 88.31 110 MET A O 1
ATOM 916 N N . ALA A 1 111 ? -1.621 4.722 -9.886 1.00 86.25 111 ALA A N 1
ATOM 917 C CA . ALA A 1 111 ? -0.552 3.735 -9.742 1.00 86.25 111 ALA A CA 1
ATOM 918 C C . ALA A 1 111 ? -0.674 2.974 -8.410 1.00 86.25 111 ALA A C 1
ATOM 920 O O . ALA A 1 111 ? -0.602 1.744 -8.378 1.00 86.25 111 ALA A O 1
ATOM 921 N N . THR A 1 112 ? -0.944 3.694 -7.318 1.00 86.38 112 THR A N 1
ATOM 922 C CA . THR A 1 112 ? -1.211 3.118 -5.993 1.00 86.38 112 THR A CA 1
ATOM 923 C C . THR A 1 112 ? -2.441 2.214 -6.029 1.00 86.38 112 THR A C 1
ATOM 925 O O . THR A 1 112 ? -2.402 1.112 -5.479 1.00 86.38 112 THR A O 1
ATOM 928 N N . PHE A 1 113 ? -3.513 2.635 -6.710 1.00 90.12 113 PHE A N 1
ATOM 929 C CA . PHE A 1 113 ? -4.718 1.823 -6.881 1.00 90.12 113 PHE A CA 1
ATOM 930 C C . PHE A 1 113 ? -4.416 0.509 -7.603 1.00 90.12 113 PHE A C 1
ATOM 932 O O . PHE A 1 113 ? -4.695 -0.556 -7.059 1.00 90.12 113 PHE A O 1
ATOM 939 N N . MET A 1 114 ? -3.785 0.574 -8.779 1.00 90.94 114 MET A N 1
ATOM 940 C CA . MET A 1 114 ? -3.466 -0.605 -9.594 1.00 90.94 114 MET A CA 1
ATOM 941 C C . MET A 1 114 ? -2.540 -1.598 -8.886 1.00 90.94 114 MET A C 1
ATOM 943 O O . MET A 1 114 ? -2.576 -2.788 -9.183 1.00 90.94 114 MET A O 1
ATOM 947 N N . PHE A 1 115 ? -1.707 -1.135 -7.9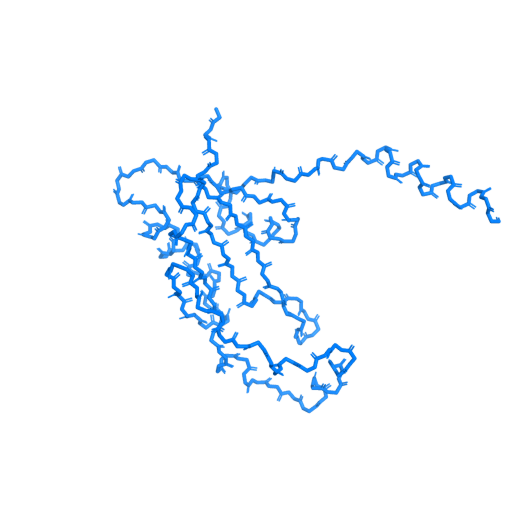56 1.00 90.31 115 PHE A N 1
ATOM 948 C CA . PHE A 1 115 ? -0.850 -2.017 -7.169 1.00 90.31 115 PHE A CA 1
ATOM 949 C C . PHE A 1 115 ? -1.570 -2.656 -5.982 1.00 90.31 115 PHE A C 1
ATOM 951 O O . PHE A 1 115 ? -1.358 -3.835 -5.701 1.00 90.31 115 PHE A O 1
ATOM 958 N N . LEU A 1 116 ? -2.414 -1.901 -5.275 1.00 91.88 116 LEU A N 1
ATOM 959 C CA . LEU A 1 116 ? -3.099 -2.395 -4.081 1.00 91.88 116 LEU A CA 1
ATOM 960 C C . LEU A 1 116 ? -4.345 -3.225 -4.407 1.00 91.88 116 LEU A C 1
ATOM 962 O O . LEU A 1 116 ? -4.633 -4.175 -3.678 1.00 91.88 116 LEU A O 1
ATOM 966 N N . GLU A 1 117 ?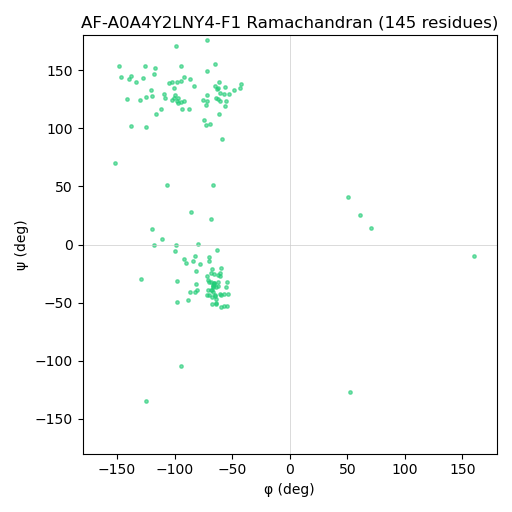 -5.077 -2.900 -5.473 1.00 93.62 117 GLU A N 1
ATOM 967 C CA . GLU A 1 117 ? -6.338 -3.565 -5.827 1.00 93.62 117 GLU A CA 1
ATOM 968 C C . GLU A 1 117 ? -6.171 -5.078 -6.074 1.00 93.62 117 GLU A C 1
ATOM 970 O O . GLU A 1 117 ? -6.896 -5.850 -5.446 1.00 93.62 117 GLU A O 1
ATOM 975 N N . PRO A 1 118 ? -5.145 -5.572 -6.794 1.00 92.25 118 PRO A N 1
ATOM 976 C CA . PRO A 1 118 ? -4.944 -7.015 -6.943 1.00 92.25 118 PRO A CA 1
ATOM 977 C C . PRO A 1 118 ? -4.592 -7.727 -5.626 1.00 92.25 118 PRO A C 1
ATOM 979 O O . PRO A 1 118 ? -4.822 -8.932 -5.480 1.00 92.25 118 PRO A O 1
ATOM 982 N N . LEU A 1 119 ? -4.015 -6.999 -4.662 1.00 92.62 119 LEU A N 1
ATOM 983 C CA . LEU A 1 119 ? -3.545 -7.538 -3.381 1.00 92.62 119 LEU A CA 1
ATOM 984 C C . LEU A 1 119 ? -4.654 -7.581 -2.329 1.00 92.62 119 LEU A C 1
ATOM 986 O O . LEU A 1 119 ? -4.750 -8.549 -1.573 1.00 92.62 119 LEU A O 1
ATOM 990 N N . LEU A 1 120 ? -5.471 -6.531 -2.283 1.00 91.00 120 LEU A N 1
ATOM 991 C CA . LEU A 1 120 ? -6.458 -6.275 -1.234 1.00 91.00 120 LEU A CA 1
ATOM 992 C C . LEU A 1 120 ? -7.900 -6.244 -1.769 1.00 91.00 120 LEU A C 1
ATOM 994 O O . LEU A 1 120 ? -8.832 -6.109 -0.987 1.00 91.00 120 LEU A O 1
ATOM 998 N N . ARG A 1 121 ? -8.103 -6.438 -3.074 1.00 88.75 121 ARG A N 1
ATOM 999 C CA . ARG A 1 121 ? -9.397 -6.616 -3.752 1.00 88.75 121 ARG A CA 1
ATOM 1000 C C . ARG A 1 121 ? -10.401 -5.505 -3.428 1.00 88.75 121 ARG A C 1
ATOM 1002 O O . ARG A 1 121 ? -10.092 -4.324 -3.548 1.00 88.75 121 ARG A O 1
ATOM 1009 N N . ASP A 1 122 ? -11.597 -5.889 -2.981 1.00 88.19 122 ASP A N 1
ATOM 1010 C CA . ASP A 1 122 ? -12.743 -5.032 -2.667 1.00 88.19 122 ASP A CA 1
ATOM 1011 C C . ASP A 1 122 ? -12.485 -4.042 -1.522 1.00 88.19 122 ASP A C 1
ATOM 1013 O O . ASP A 1 122 ? -13.336 -3.208 -1.215 1.00 88.19 122 ASP A O 1
ATOM 1017 N N . LYS A 1 123 ? -11.316 -4.121 -0.880 1.00 91.12 123 LYS A N 1
ATOM 1018 C CA . LYS A 1 123 ? -10.914 -3.219 0.200 1.00 91.12 123 LYS A CA 1
ATOM 1019 C C . LYS A 1 123 ? -10.318 -1.921 -0.312 1.00 91.12 123 LYS A C 1
ATOM 1021 O O . LYS A 1 123 ? -10.195 -0.989 0.475 1.00 91.12 123 LYS A O 1
ATOM 1026 N N . VAL A 1 124 ? -9.949 -1.839 -1.587 1.00 92.12 124 VAL A N 1
ATOM 1027 C CA . VAL A 1 124 ? -9.314 -0.653 -2.169 1.00 92.12 124 VAL A CA 1
ATOM 1028 C C . VAL A 1 124 ? -10.295 0.036 -3.104 1.00 92.12 124 VAL A C 1
ATOM 1030 O O . VAL A 1 124 ? -10.879 -0.588 -3.984 1.00 92.12 124 VAL A O 1
ATOM 1033 N N . VAL A 1 125 ? -10.472 1.341 -2.924 1.00 93.19 125 VAL A N 1
ATOM 1034 C CA . VAL A 1 125 ? -11.372 2.164 -3.730 1.00 93.19 125 VAL A CA 1
ATOM 1035 C C . VAL A 1 125 ? -10.587 3.324 -4.327 1.00 93.19 125 VAL A C 1
ATOM 1037 O O . VAL A 1 125 ? -9.933 4.088 -3.613 1.00 93.19 125 VAL A O 1
ATOM 1040 N N . TYR A 1 126 ? -10.675 3.482 -5.645 1.00 91.94 126 TYR A N 1
ATOM 1041 C CA . TYR A 1 126 ? -10.177 4.678 -6.308 1.00 91.94 126 TYR A CA 1
ATOM 1042 C C . TYR A 1 126 ? -11.115 5.855 -6.016 1.00 91.94 126 TYR A C 1
ATOM 1044 O O . TYR A 1 126 ? -12.305 5.812 -6.330 1.00 91.94 126 TYR A O 1
ATOM 1052 N N . ILE A 1 127 ? -10.574 6.900 -5.395 1.00 91.31 127 ILE A N 1
ATOM 1053 C CA . ILE A 1 127 ? -11.281 8.135 -5.017 1.00 91.31 127 ILE A CA 1
ATOM 1054 C C . ILE A 1 127 ? -10.675 9.373 -5.696 1.00 91.31 127 ILE A C 1
ATOM 1056 O O . ILE A 1 127 ? -10.919 10.501 -5.262 1.00 91.31 127 ILE A O 1
ATOM 1060 N N . GLY A 1 128 ? -9.823 9.162 -6.703 1.00 82.25 128 GLY A N 1
ATOM 1061 C CA . GLY A 1 128 ? -9.285 10.233 -7.534 1.00 82.25 128 GLY A CA 1
ATOM 1062 C C . GLY A 1 128 ? -10.342 10.808 -8.472 1.00 82.25 128 GLY A C 1
ATOM 1063 O O . GLY A 1 128 ? -11.488 10.348 -8.512 1.00 82.25 128 GLY A O 1
ATOM 1064 N N . GLU A 1 129 ? -9.961 11.841 -9.216 1.00 78.00 129 GLU A N 1
ATOM 1065 C CA . GLU A 1 129 ? -10.847 12.427 -10.216 1.00 78.00 129 GLU A CA 1
ATOM 1066 C C . GLU A 1 129 ? -11.209 11.368 -11.259 1.00 78.00 129 GLU A C 1
ATOM 1068 O O . GLU A 1 129 ? -10.352 10.658 -11.787 1.00 78.00 129 GLU A O 1
ATOM 1073 N N . LYS A 1 130 ? -12.507 11.232 -11.545 1.00 63.00 130 LYS A N 1
ATOM 1074 C CA . LYS A 1 130 ? -12.939 10.453 -12.700 1.00 63.00 130 LYS A CA 1
ATOM 1075 C C . LYS A 1 130 ? -12.523 11.241 -13.929 1.00 63.00 130 LYS A C 1
ATOM 1077 O O . LYS A 1 130 ? -13.169 12.231 -14.256 1.00 63.00 130 LYS A O 1
ATOM 1082 N N . VAL A 1 131 ? -11.456 10.805 -14.586 1.00 56.44 131 VAL A N 1
ATOM 1083 C CA . VAL A 1 131 ? -11.083 11.352 -15.886 1.00 56.44 131 VAL A CA 1
ATOM 1084 C C . VAL A 1 131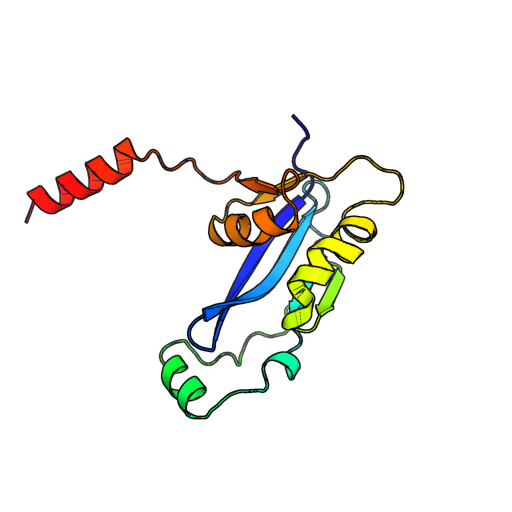 ? -12.235 11.050 -16.839 1.00 56.44 131 VAL A C 1
ATOM 1086 O O . VAL A 1 131 ? -12.556 9.888 -17.102 1.00 56.44 131 VAL A O 1
ATOM 1089 N N . ASN A 1 132 ? -12.932 12.094 -17.279 1.00 60.41 132 ASN A N 1
ATOM 1090 C CA . ASN A 1 132 ? -13.947 11.949 -18.303 1.00 60.41 132 ASN A CA 1
ATOM 1091 C C . ASN A 1 132 ? -13.222 11.716 -19.630 1.00 60.41 132 ASN A C 1
ATOM 1093 O O . ASN A 1 132 ? -12.669 12.645 -20.217 1.00 60.41 132 ASN A O 1
ATOM 1097 N N . VAL A 1 133 ? -13.209 10.462 -20.082 1.00 59.78 133 VAL A N 1
ATOM 1098 C CA . VAL A 1 133 ? -12.524 10.037 -21.312 1.00 59.78 133 VAL A CA 1
ATOM 1099 C C . VAL A 1 133 ? -12.976 10.876 -22.514 1.00 59.78 133 VAL A C 1
ATOM 1101 O O . VAL A 1 133 ? -12.173 11.167 -23.395 1.00 59.78 133 VAL A O 1
ATOM 1104 N N . GLU A 1 134 ? -14.233 11.328 -22.537 1.00 56.47 134 GLU A N 1
ATOM 1105 C CA . GLU A 1 134 ? -14.742 12.185 -23.611 1.00 56.47 134 GLU A CA 1
ATOM 1106 C C . GLU A 1 134 ? -14.089 13.574 -23.617 1.00 56.47 134 GLU A C 1
ATOM 1108 O O . GLU A 1 134 ? -13.767 14.088 -24.687 1.00 56.47 134 GLU A O 1
ATOM 1113 N N . GLU A 1 135 ? -13.844 14.179 -22.451 1.00 58.38 135 GLU A N 1
ATOM 1114 C CA . GLU A 1 135 ? -13.170 15.482 -22.364 1.00 58.38 135 GLU A CA 1
ATOM 1115 C C . GLU A 1 135 ? -11.687 15.383 -22.725 1.00 58.38 135 GLU A C 1
ATOM 1117 O O . GLU A 1 135 ? -11.171 16.252 -23.430 1.00 58.38 135 GLU A O 1
ATOM 1122 N N . GLU A 1 136 ? -11.010 14.314 -22.306 1.00 56.75 136 GLU A N 1
ATOM 1123 C CA . GLU A 1 136 ? -9.579 14.130 -22.559 1.00 56.75 136 GLU A CA 1
ATOM 1124 C C . GLU A 1 136 ? -9.296 13.817 -24.039 1.00 56.75 136 GLU A C 1
ATOM 1126 O O . GLU A 1 136 ? -8.432 14.443 -24.661 1.00 56.75 136 GLU A O 1
ATOM 1131 N N . VAL A 1 137 ? -10.093 12.934 -24.654 1.00 57.22 137 VAL A N 1
ATOM 1132 C CA . VAL A 1 137 ? -9.990 12.622 -26.090 1.00 57.22 137 VAL A CA 1
ATOM 1133 C C . VAL A 1 137 ? -10.369 13.837 -26.942 1.00 57.22 137 VAL A C 1
ATOM 1135 O O . VAL A 1 137 ? -9.692 14.136 -27.926 1.00 57.22 137 VAL A O 1
ATOM 1138 N N . CYS A 1 138 ? -11.403 14.593 -26.564 1.00 54.50 138 CYS A N 1
ATOM 1139 C CA . CYS A 1 138 ? -11.795 15.798 -27.299 1.00 54.50 138 CYS A CA 1
ATOM 1140 C C . CYS A 1 138 ? -10.749 16.924 -27.169 1.00 54.50 138 CYS A C 1
ATOM 1142 O O . CYS A 1 138 ? -10.537 17.682 -28.118 1.00 54.50 138 CYS A O 1
ATOM 1144 N N . GLY A 1 139 ? -10.053 17.014 -26.030 1.00 57.84 139 GLY A N 1
ATOM 1145 C CA . GLY A 1 139 ? -8.918 17.919 -25.832 1.00 57.84 139 GLY A CA 1
ATOM 1146 C C . GLY A 1 139 ? -7.717 17.582 -26.721 1.00 57.84 139 GLY A C 1
ATOM 1147 O O . GLY A 1 139 ? -7.149 18.481 -27.343 1.00 57.84 139 GLY A O 1
ATOM 1148 N N . LEU A 1 140 ? -7.376 16.295 -26.847 1.00 55.19 140 LEU A N 1
ATOM 1149 C CA . LEU A 1 140 ? -6.270 15.818 -27.688 1.00 55.19 140 LEU A CA 1
ATOM 1150 C C . LEU A 1 140 ? -6.545 16.011 -29.186 1.00 55.19 140 LEU A C 1
ATOM 1152 O O . LEU A 1 140 ? -5.700 16.549 -29.897 1.00 55.19 140 LEU A O 1
ATOM 1156 N N . VAL A 1 141 ? -7.752 15.676 -29.656 1.00 57.06 141 VAL A N 1
ATOM 1157 C CA . VAL A 1 141 ? -8.142 15.864 -31.069 1.00 57.06 141 VAL A CA 1
ATOM 1158 C C . VAL A 1 141 ? -8.159 17.349 -31.453 1.00 57.06 141 VAL A C 1
ATOM 1160 O O . VAL A 1 141 ? -7.753 17.714 -32.556 1.00 57.06 141 VAL A O 1
ATOM 1163 N N . LYS A 1 142 ? -8.575 18.236 -30.539 1.00 55.62 142 LYS A N 1
ATOM 1164 C CA . LYS A 1 142 ? -8.509 19.688 -30.770 1.00 55.62 142 LYS A CA 1
ATOM 1165 C C . LYS A 1 142 ? -7.073 20.203 -30.818 1.00 55.62 142 LYS A C 1
ATOM 1167 O O . LYS A 1 142 ? -6.786 21.050 -31.658 1.00 55.62 142 LYS A O 1
ATOM 1172 N N . ALA A 1 143 ? -6.181 19.695 -29.972 1.00 54.88 143 ALA A N 1
ATOM 1173 C CA . ALA A 1 143 ? -4.775 20.097 -29.969 1.00 54.88 143 ALA A CA 1
ATOM 1174 C C . ALA A 1 143 ? -4.031 19.666 -31.248 1.00 54.88 143 ALA A C 1
ATOM 1176 O O . ALA A 1 143 ? -3.211 20.428 -31.754 1.00 54.88 143 ALA A O 1
ATOM 1177 N N . GLU A 1 144 ? -4.353 18.500 -31.814 1.00 52.25 144 GLU A N 1
ATOM 1178 C CA . GLU A 1 144 ? -3.781 18.044 -33.092 1.00 52.25 144 GLU A CA 1
ATOM 1179 C C . GLU A 1 144 ? -4.314 18.821 -34.305 1.00 52.25 144 GLU A C 1
ATOM 1181 O O . GLU A 1 144 ? -3.605 18.975 -35.293 1.00 52.25 144 GLU A O 1
ATOM 1186 N N . SER A 1 145 ? -5.533 19.364 -34.230 1.00 53.03 145 SER A N 1
ATOM 1187 C CA . SER A 1 145 ? -6.142 20.138 -35.326 1.00 53.03 145 SER A CA 1
ATOM 1188 C C . SER A 1 145 ? -5.674 21.600 -35.442 1.00 53.03 145 SER A C 1
ATOM 1190 O O . SER A 1 145 ? -6.155 22.325 -36.312 1.00 53.03 145 SER A O 1
ATOM 1192 N N . VAL A 1 146 ? -4.770 22.048 -34.562 1.00 54.22 146 VAL A N 1
ATOM 1193 C CA . VAL A 1 146 ? -4.245 23.430 -34.518 1.00 54.22 146 VAL A CA 1
ATOM 1194 C C . VAL A 1 146 ? -2.758 23.504 -34.924 1.00 54.22 146 VAL A C 1
ATOM 1196 O O . VAL A 1 146 ? -2.185 24.592 -34.915 1.00 54.22 146 VAL A O 1
ATOM 1199 N N . ASN A 1 147 ? -2.144 22.388 -35.343 1.00 42.53 147 ASN A N 1
ATOM 1200 C CA . ASN A 1 147 ? -0.800 22.360 -35.942 1.00 42.53 147 ASN A CA 1
ATOM 1201 C C . ASN A 1 147 ? -0.841 22.178 -37.461 1.00 42.53 147 ASN A C 1
ATOM 1203 O O . ASN A 1 147 ? -1.566 21.274 -37.930 1.00 42.53 147 ASN A O 1
#

Secondary structure (DSSP, 8-state):
-PPP-EEEEEEEEEETTEEEEEEEEEEETT-GGG-EEEEE-GGGG----HHHHHHTTTS--S-----PPPSSEEEEE-GGGHHHHIIIIIIIIIISPTTSPPP-EEES-HHHHHHHHHHHGGGEEE-S----HHHHHHHHHHHHTT-

Radius of gyration: 18.41 Å; Cα contacts (8 Å, |Δi|>4): 195; chains: 1; bounding box: 48×35×51 Å